Protein AF-A0A482XLP1-F1 (afdb_monomer)

Organism: Laodelphax striatellus (NCBI:txid195883)

Radius of gyration: 28.65 Å; Cα contacts (8 Å, |Δi|>4): 92; chains: 1; bounding box: 42×35×90 Å

pLDDT: mean 71.47, std 15.57, range [41.84, 91.19]

Mean predicted aligned error: 16.03 Å

Nearest PDB structures (foldseek):
  2o6p-assembly1_A  TM=4.517E-01  e=1.597E+00  Sta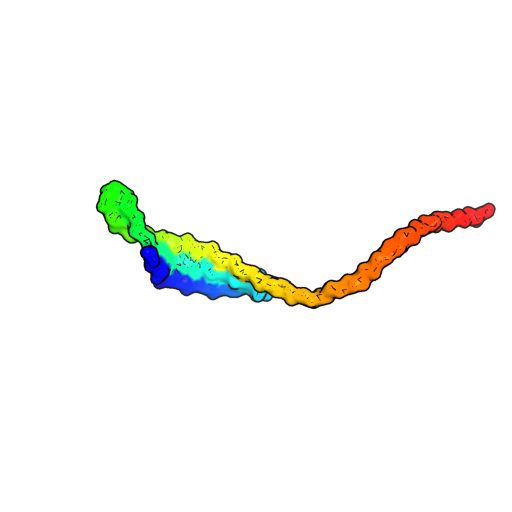phylococcus aureus subs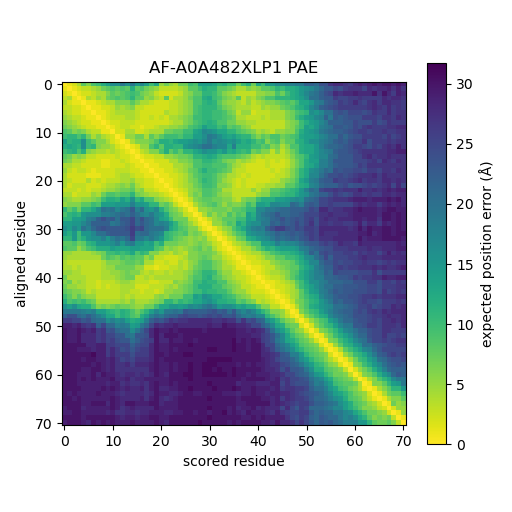p. aureus N315
  2qud-assembly1_B  TM=4.312E-01  e=2.174E+00  Pseudomonas phage PP7
  1una-assembly1_B  TM=4.617E-01  e=4.561E+00  Enterobacteria phage GA
  6yft-assembly1_AA  TM=3.086E-01  e=1.411E+00  Wenzhou levi-like virus 1
  6yfl-assembly1_AB  TM=3.349E-01  e=2.617E+00  Leviviridae sp.

Foldseek 3Di:
DAWPDKDWDQDDVNQKIKMKTWDFDQDDDPNDRDTDIDIDIDMDGHPDPPDDPPPPDPPPDDDDDDDDDDD

Structure (mmCIF, N/CA/C/O backbone):
data_AF-A0A482XLP1-F1
#
_entry.id   AF-A0A482XLP1-F1
#
loop_
_atom_site.group_PDB
_atom_site.id
_atom_site.type_symbol
_atom_site.label_atom_id
_atom_site.label_alt_id
_atom_site.label_comp_id
_atom_site.label_asym_id
_atom_site.label_entity_id
_atom_site.label_s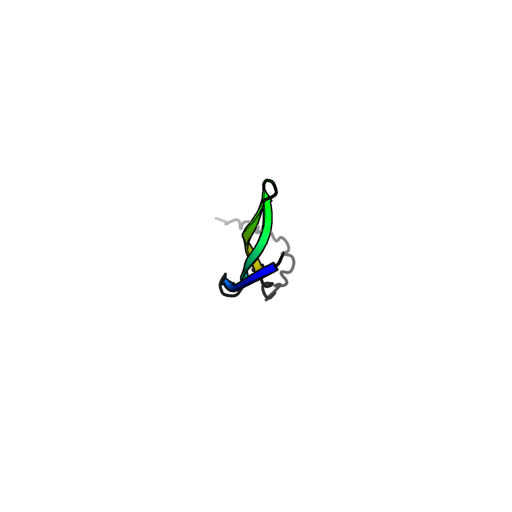eq_id
_atom_site.pdbx_PDB_ins_code
_atom_site.Cartn_x
_atom_site.Cartn_y
_atom_site.Cartn_z
_atom_site.occupancy
_atom_site.B_iso_or_equiv
_atom_site.auth_seq_id
_atom_site.auth_comp_id
_atom_site.auth_asym_id
_atom_site.auth_atom_id
_atom_site.pdbx_PDB_model_num
ATOM 1 N N . MET A 1 1 ? 4.169 3.670 -16.376 1.00 67.44 1 MET A N 1
ATOM 2 C CA . MET A 1 1 ? 4.284 3.025 -15.048 1.00 67.44 1 MET A CA 1
ATOM 3 C C . MET A 1 1 ? 3.024 2.210 -14.823 1.00 67.44 1 MET A C 1
ATOM 5 O O . MET A 1 1 ? 1.947 2.781 -14.910 1.00 67.44 1 MET A O 1
ATOM 9 N N . THR A 1 2 ? 3.161 0.909 -14.569 1.00 82.75 2 THR A N 1
ATOM 10 C CA . THR A 1 2 ? 2.036 -0.047 -14.533 1.00 82.75 2 THR A CA 1
ATOM 11 C C . THR A 1 2 ? 1.938 -0.676 -13.146 1.00 82.75 2 THR A C 1
ATOM 13 O O . THR A 1 2 ? 2.966 -1.035 -12.573 1.00 82.75 2 THR A O 1
ATOM 16 N N . ILE A 1 3 ? 0.734 -0.789 -12.573 1.00 84.94 3 ILE A N 1
ATOM 17 C CA . ILE A 1 3 ? 0.517 -1.511 -11.307 1.00 84.94 3 ILE A CA 1
ATOM 18 C C . ILE A 1 3 ? 0.449 -3.008 -11.617 1.00 84.94 3 ILE A C 1
ATOM 20 O O . ILE A 1 3 ? -0.290 -3.414 -12.504 1.00 84.94 3 ILE A O 1
ATOM 24 N N . ILE A 1 4 ? 1.225 -3.808 -10.890 1.00 88.19 4 ILE A N 1
ATOM 25 C CA . ILE A 1 4 ? 1.321 -5.263 -11.079 1.00 88.19 4 ILE A CA 1
ATOM 26 C C . ILE A 1 4 ? 0.436 -5.995 -10.067 1.00 88.19 4 ILE A C 1
ATOM 28 O O . ILE A 1 4 ? -0.120 -7.045 -10.361 1.00 88.19 4 ILE A O 1
ATOM 32 N N . GLY A 1 5 ? 0.291 -5.438 -8.864 1.00 88.06 5 GLY A N 1
ATOM 33 C CA . GLY A 1 5 ? -0.521 -6.048 -7.821 1.00 88.06 5 GLY A CA 1
ATOM 34 C C . GLY A 1 5 ? -0.691 -5.151 -6.607 1.00 88.06 5 GLY A C 1
ATOM 35 O O . GLY A 1 5 ? 0.079 -4.208 -6.389 1.00 88.06 5 GLY A O 1
ATOM 36 N N . THR A 1 6 ? -1.710 -5.464 -5.815 1.00 91.19 6 THR A N 1
ATOM 37 C CA . THR A 1 6 ? -2.105 -4.724 -4.616 1.00 91.19 6 THR A CA 1
ATOM 38 C C . THR A 1 6 ? -2.541 -5.692 -3.525 1.00 91.19 6 THR A C 1
ATOM 40 O O . THR A 1 6 ? -3.227 -6.670 -3.806 1.00 91.19 6 THR A O 1
ATOM 43 N N . THR A 1 7 ? -2.200 -5.400 -2.275 1.00 90.12 7 THR A N 1
ATOM 44 C CA . THR A 1 7 ? -2.741 -6.089 -1.101 1.00 90.12 7 THR A CA 1
ATOM 45 C C . THR A 1 7 ? -3.095 -5.065 -0.029 1.00 90.12 7 THR A C 1
ATOM 47 O O . THR A 1 7 ? -2.342 -4.113 0.197 1.00 90.12 7 THR A O 1
ATOM 50 N N . SER A 1 8 ? -4.244 -5.252 0.615 1.00 90.69 8 SER A N 1
ATOM 51 C CA . SER A 1 8 ? -4.750 -4.367 1.663 1.00 90.69 8 SER A CA 1
ATOM 52 C C . SER A 1 8 ? -5.091 -5.171 2.909 1.00 90.69 8 SER A C 1
ATOM 54 O O . SER A 1 8 ? -5.639 -6.267 2.818 1.00 90.69 8 SER A O 1
ATOM 56 N N . ARG A 1 9 ? -4.780 -4.615 4.080 1.00 87.69 9 ARG A N 1
ATOM 57 C CA . ARG A 1 9 ? -5.144 -5.192 5.378 1.00 87.69 9 ARG A CA 1
ATOM 58 C C . ARG A 1 9 ? -5.573 -4.112 6.361 1.00 87.69 9 ARG A C 1
ATOM 60 O O . ARG A 1 9 ? -5.035 -3.005 6.343 1.00 87.69 9 ARG A O 1
ATOM 67 N N . PHE A 1 10 ? -6.497 -4.456 7.250 1.00 87.81 10 PHE A N 1
ATOM 68 C CA . PHE A 1 10 ? -6.810 -3.624 8.406 1.00 87.81 10 PHE A CA 1
ATOM 69 C C . PHE A 1 10 ? -5.665 -3.694 9.419 1.00 87.81 10 PHE A C 1
ATOM 71 O O . PHE A 1 10 ? -5.125 -4.766 9.692 1.00 87.81 10 PHE A O 1
ATOM 78 N N . VAL A 1 11 ? -5.293 -2.544 9.968 1.00 85.00 11 VAL A N 1
ATOM 79 C CA . VAL A 1 11 ? -4.283 -2.392 11.021 1.00 85.00 11 VAL A CA 1
ATOM 80 C C . VAL A 1 11 ? -4.859 -1.527 12.148 1.00 85.00 11 VAL A C 1
ATOM 82 O O . VAL A 1 11 ? -5.926 -0.930 11.992 1.00 85.00 11 VAL A O 1
ATOM 85 N N . SER A 1 12 ? -4.201 -1.500 13.309 1.00 79.19 12 SER A N 1
ATOM 86 C CA . SER A 1 12 ? -4.623 -0.676 14.458 1.00 79.19 12 SER A CA 1
ATOM 87 C C . SER A 1 12 ? -6.069 -0.941 14.909 1.00 79.19 12 SER A C 1
ATOM 89 O O . SER A 1 12 ? -6.879 -0.023 15.004 1.00 79.19 12 SER A O 1
ATOM 91 N N . GLY A 1 13 ? -6.437 -2.212 15.105 1.00 78.62 13 GLY A N 1
ATOM 92 C CA . GLY A 1 13 ? -7.768 -2.571 15.615 1.00 78.62 13 GLY A CA 1
ATOM 93 C C . GLY A 1 13 ? -8.937 -2.182 14.700 1.00 78.62 13 GLY A C 1
ATOM 94 O O . GLY A 1 13 ? -10.027 -1.939 15.201 1.00 78.62 13 GLY A O 1
ATOM 95 N N . ARG A 1 14 ? -8.721 -2.139 13.372 1.00 75.38 14 ARG A N 1
ATOM 96 C CA . ARG A 1 14 ? -9.679 -1.689 12.330 1.00 75.38 14 ARG A CA 1
ATOM 97 C C . ARG A 1 14 ? -9.824 -0.168 12.195 1.00 75.38 14 ARG A C 1
ATOM 99 O O . ARG A 1 14 ? -10.620 0.282 11.380 1.00 75.38 14 ARG A O 1
ATOM 106 N N . SER A 1 15 ? -9.014 0.622 12.902 1.00 79.56 15 SER A N 1
ATOM 107 C CA . SER A 1 15 ? -8.998 2.086 12.759 1.00 79.56 15 SER A 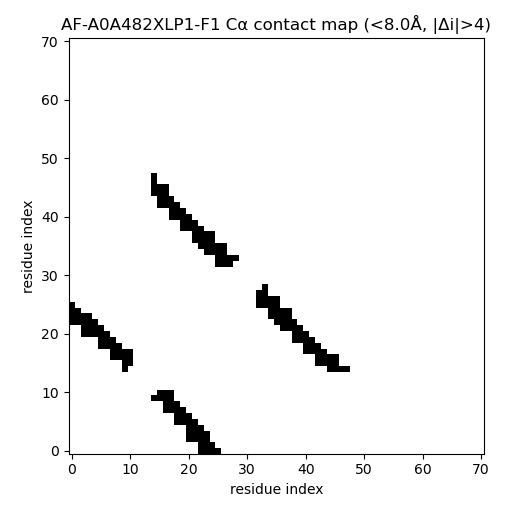CA 1
ATOM 108 C C . SER A 1 15 ? -8.167 2.582 11.567 1.00 79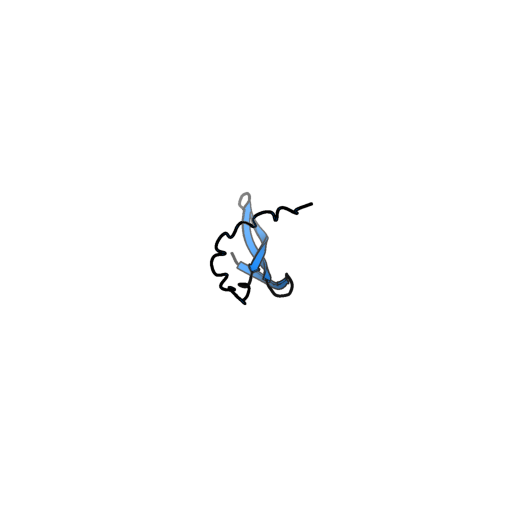.56 15 SER A C 1
ATOM 110 O O . SER A 1 15 ? -8.175 3.776 11.270 1.00 79.56 15 SER A O 1
ATOM 112 N N . ALA A 1 16 ? -7.448 1.697 10.873 1.00 82.50 16 ALA A N 1
ATOM 113 C CA . ALA A 1 16 ? -6.650 2.060 9.710 1.00 82.50 16 ALA A CA 1
ATOM 114 C C . ALA A 1 16 ? -6.581 0.929 8.675 1.00 82.50 16 ALA A C 1
ATOM 116 O O . ALA A 1 16 ? -6.692 -0.255 9.005 1.00 82.50 16 ALA A O 1
ATOM 117 N N . VAL A 1 17 ? -6.355 1.295 7.415 1.00 89.75 17 VAL A N 1
ATOM 118 C CA . VAL A 1 17 ? -6.083 0.373 6.307 1.00 89.75 17 VAL A CA 1
ATOM 119 C C . VAL A 1 17 ? -4.672 0.608 5.806 1.00 89.75 17 VAL A C 1
ATOM 121 O O . VAL A 1 17 ? -4.291 1.726 5.464 1.00 89.75 17 VAL A O 1
ATOM 124 N N . GLN A 1 18 ? -3.901 -0.468 5.726 1.00 89.88 18 GLN A N 1
ATOM 125 C CA . GLN A 1 18 ? -2.597 -0.470 5.090 1.00 89.88 18 GLN A CA 1
ATOM 126 C C . GLN A 1 18 ? -2.704 -1.132 3.721 1.00 89.88 18 GLN A C 1
ATOM 128 O O . GLN A 1 18 ? -3.094 -2.295 3.625 1.00 89.88 18 GLN A O 1
ATOM 133 N N . THR A 1 19 ? -2.309 -0.407 2.680 1.00 90.81 19 THR A N 1
ATOM 134 C CA . THR A 1 19 ? -2.272 -0.887 1.300 1.00 90.81 19 THR A CA 1
ATOM 135 C C . THR A 1 19 ? -0.837 -0.890 0.800 1.00 90.81 19 THR A C 1
ATOM 137 O O . THR A 1 19 ? -0.149 0.133 0.795 1.00 90.81 19 THR A O 1
ATOM 140 N N . VAL A 1 20 ? -0.393 -2.053 0.340 1.00 90.50 20 VAL A N 1
ATOM 141 C CA . VAL A 1 20 ? 0.889 -2.246 -0.328 1.00 90.50 20 VAL A CA 1
ATOM 142 C C . VAL A 1 20 ? 0.618 -2.538 -1.794 1.00 90.50 20 VAL A C 1
ATOM 144 O O . VAL A 1 20 ? -0.224 -3.372 -2.116 1.00 90.50 20 VAL A O 1
ATOM 147 N N . TYR A 1 21 ? 1.333 -1.871 -2.691 1.00 89.31 21 TYR A N 1
ATOM 148 C CA . TYR A 1 21 ? 1.238 -2.147 -4.119 1.00 89.31 21 TYR A CA 1
ATOM 149 C C . TYR A 1 21 ? 2.614 -2.237 -4.769 1.00 89.31 21 TYR A C 1
ATOM 151 O O . TYR A 1 21 ? 3.581 -1.627 -4.304 1.00 89.31 21 TYR A O 1
ATOM 159 N N . TRP A 1 22 ? 2.681 -2.989 -5.863 1.00 86.88 22 TRP A N 1
ATOM 160 C CA . TRP A 1 22 ? 3.879 -3.161 -6.675 1.00 86.88 22 TRP A CA 1
ATOM 161 C C . TRP A 1 22 ? 3.676 -2.527 -8.041 1.00 86.88 22 TRP A C 1
ATOM 163 O O . TRP A 1 22 ? 2.636 -2.713 -8.674 1.00 86.88 22 TRP A O 1
ATOM 173 N N . ARG A 1 23 ? 4.669 -1.763 -8.494 1.00 85.94 23 ARG A N 1
ATOM 174 C CA . ARG A 1 23 ? 4.658 -1.110 -9.805 1.00 85.94 23 ARG A CA 1
ATOM 175 C C . ARG A 1 23 ? 5.850 -1.553 -10.635 1.00 85.94 23 ARG A C 1
ATOM 177 O O . ARG A 1 23 ? 6.961 -1.601 -10.116 1.00 85.94 23 ARG A O 1
ATOM 184 N N . ALA A 1 24 ? 5.617 -1.806 -11.919 1.00 81.50 24 ALA A N 1
ATOM 185 C CA . ALA A 1 24 ? 6.670 -1.842 -12.921 1.00 81.50 24 ALA A CA 1
ATOM 186 C C . ALA A 1 24 ? 7.066 -0.397 -13.236 1.00 81.50 24 ALA A C 1
ATOM 188 O O . ALA A 1 24 ? 6.261 0.392 -13.753 1.00 81.50 24 ALA A O 1
ATOM 189 N N . ALA A 1 25 ? 8.304 -0.053 -12.910 1.00 77.50 25 ALA A N 1
ATOM 190 C CA . ALA A 1 25 ? 8.960 1.150 -13.376 1.00 77.50 25 ALA A CA 1
ATOM 191 C C . ALA A 1 25 ? 10.042 0.743 -14.375 1.00 77.50 25 ALA A C 1
ATOM 193 O O . ALA A 1 25 ? 10.894 -0.088 -14.074 1.00 77.50 25 ALA A O 1
ATOM 194 N N . ASN A 1 26 ? 10.029 1.354 -15.553 1.00 72.94 26 ASN A N 1
ATOM 195 C CA . ASN A 1 26 ? 11.160 1.250 -16.461 1.00 72.94 26 ASN A CA 1
ATOM 196 C C . ASN A 1 26 ? 12.246 2.165 -15.894 1.00 72.94 26 ASN A C 1
ATOM 198 O O . ASN A 1 26 ? 12.052 3.378 -15.815 1.00 72.94 26 ASN A O 1
ATOM 202 N N . SER A 1 27 ? 13.346 1.590 -15.411 1.00 65.50 27 SER A N 1
ATOM 203 C CA . SER A 1 27 ? 14.518 2.360 -15.001 1.00 65.50 27 SER A CA 1
ATOM 204 C C . SER A 1 27 ? 15.588 2.186 -16.062 1.00 65.50 27 SER A C 1
ATOM 206 O O . SER A 1 27 ? 16.187 1.123 -16.162 1.00 65.50 27 SER A O 1
ATOM 208 N N . ALA A 1 28 ? 15.827 3.240 -16.840 1.00 63.03 28 ALA A N 1
ATOM 209 C CA . ALA A 1 28 ? 16.983 3.301 -17.716 1.00 63.03 28 ALA A CA 1
ATOM 210 C C . ALA A 1 28 ? 18.202 3.691 -16.871 1.00 63.03 28 ALA A C 1
ATOM 212 O O . ALA A 1 28 ? 18.325 4.836 -16.432 1.00 63.03 28 ALA A O 1
ATOM 213 N N . LYS A 1 29 ? 19.095 2.736 -16.611 1.00 62.50 29 LYS A N 1
ATOM 214 C CA . LYS A 1 29 ? 20.475 3.039 -16.216 1.00 62.50 29 LYS A CA 1
ATOM 215 C C . LYS A 1 29 ? 21.343 2.693 -17.417 1.00 62.50 29 LYS A C 1
ATOM 217 O O . LYS A 1 29 ? 21.366 1.542 -17.826 1.00 62.50 29 LYS A O 1
ATOM 222 N N . ASN A 1 30 ? 22.034 3.688 -17.973 1.00 67.62 30 ASN A N 1
ATOM 223 C CA . ASN A 1 30 ? 22.942 3.523 -19.114 1.00 67.62 30 ASN A CA 1
ATOM 224 C C . ASN A 1 30 ? 22.290 2.887 -20.361 1.00 67.62 30 ASN A C 1
ATOM 226 O O . ASN A 1 30 ? 22.835 1.952 -20.932 1.00 67.62 30 ASN A O 1
ATOM 230 N N . GLY A 1 31 ? 21.115 3.373 -20.776 1.00 70.00 31 GLY A N 1
ATOM 231 C CA . GLY A 1 31 ? 20.470 2.957 -22.034 1.00 70.00 31 GLY A CA 1
ATOM 232 C C . GLY A 1 31 ? 19.791 1.583 -22.017 1.00 70.00 31 GLY A C 1
ATOM 233 O O . GLY A 1 31 ? 19.003 1.302 -22.915 1.00 70.00 31 GLY A O 1
ATOM 234 N N . ASP A 1 32 ? 20.019 0.773 -20.983 1.00 60.72 32 ASP A N 1
ATOM 235 C CA . ASP A 1 32 ? 19.397 -0.540 -20.836 1.00 60.72 32 ASP A CA 1
ATOM 236 C C . ASP A 1 32 ? 18.093 -0.425 -20.026 1.00 60.72 32 ASP A C 1
ATOM 238 O O . ASP A 1 32 ? 18.073 0.085 -18.896 1.00 60.72 32 ASP A O 1
ATOM 242 N N . VAL A 1 33 ? 16.968 -0.829 -20.627 1.00 70.88 33 VAL A N 1
ATOM 243 C CA . VAL A 1 33 ? 15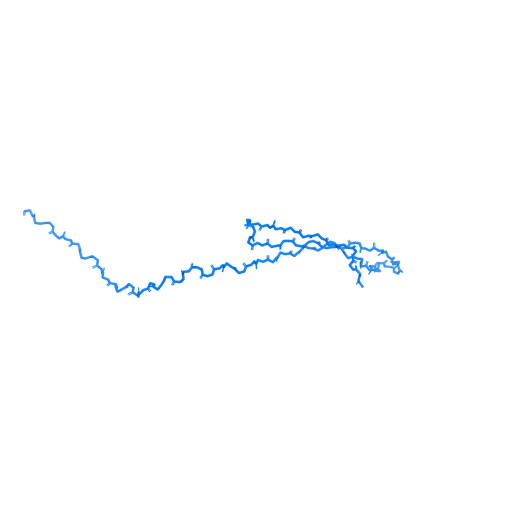.639 -0.733 -20.005 1.00 70.88 33 VAL A CA 1
ATOM 244 C C . VAL A 1 33 ? 15.429 -1.952 -19.119 1.00 70.88 33 VAL A C 1
ATOM 246 O O . VAL A 1 33 ? 14.870 -2.961 -19.539 1.00 70.88 33 VAL A O 1
ATOM 249 N N . GLN A 1 34 ? 15.862 -1.848 -17.865 1.00 68.38 34 GLN A N 1
ATOM 250 C CA . GLN A 1 34 ? 15.657 -2.911 -16.888 1.00 68.38 34 GLN A CA 1
ATOM 251 C C . GLN A 1 34 ? 14.304 -2.725 -16.174 1.00 68.38 34 GLN A C 1
ATOM 253 O O . GLN A 1 34 ? 14.027 -1.639 -15.635 1.00 68.38 34 GLN A O 1
ATOM 258 N N . PRO A 1 35 ? 13.432 -3.753 -16.149 1.00 67.62 35 PRO A N 1
ATOM 259 C CA . PRO A 1 35 ? 12.167 -3.684 -15.433 1.00 67.62 35 PRO A CA 1
ATOM 260 C C . PRO A 1 35 ? 12.436 -3.643 -13.923 1.00 67.62 35 PRO A C 1
ATOM 262 O O . PRO A 1 35 ? 12.896 -4.609 -13.320 1.00 67.62 35 PRO A O 1
ATOM 265 N N . LYS A 1 36 ? 12.138 -2.508 -13.284 1.00 80.62 36 LYS A N 1
ATOM 266 C CA . LYS A 1 36 ? 12.288 -2.322 -11.839 1.00 80.62 36 LYS A CA 1
ATOM 267 C C . LYS A 1 36 ? 10.944 -2.488 -11.146 1.00 80.62 36 LYS A C 1
ATOM 269 O O . LYS A 1 36 ? 10.006 -1.729 -11.388 1.00 80.62 36 LYS A O 1
ATOM 274 N N . LEU A 1 37 ? 10.871 -3.439 -10.221 1.00 79.94 37 LEU A N 1
ATOM 275 C CA . LEU A 1 37 ? 9.724 -3.604 -9.335 1.00 79.94 37 LEU A CA 1
ATOM 276 C C . LEU A 1 37 ? 9.830 -2.618 -8.160 1.00 79.94 37 LEU A C 1
ATOM 278 O O . LEU A 1 37 ? 10.773 -2.676 -7.373 1.00 79.94 37 LEU A O 1
ATOM 282 N N . VAL A 1 38 ? 8.864 -1.712 -8.017 1.00 85.25 38 VAL A N 1
ATOM 283 C CA . VAL A 1 38 ? 8.806 -0.746 -6.909 1.00 85.25 38 VAL A CA 1
ATOM 284 C C . VAL A 1 38 ? 7.667 -1.120 -5.971 1.00 85.25 38 VAL A C 1
ATOM 286 O O . VAL A 1 38 ? 6.506 -1.118 -6.377 1.00 85.25 38 VAL A O 1
ATOM 289 N N . LYS A 1 39 ? 7.995 -1.415 -4.709 1.00 86.69 39 LYS A N 1
ATOM 290 C CA . LYS A 1 39 ? 7.017 -1.615 -3.632 1.00 86.69 39 LYS A CA 1
ATOM 291 C C . LYS A 1 39 ? 6.700 -0.271 -2.988 1.00 86.69 39 LYS A C 1
ATOM 293 O O . LYS A 1 39 ? 7.607 0.455 -2.587 1.00 86.69 39 LYS A O 1
ATOM 298 N N . THR A 1 40 ? 5.424 0.047 -2.833 1.00 85.62 40 THR A N 1
ATOM 299 C CA . THR A 1 40 ? 4.989 1.244 -2.111 1.00 85.62 40 THR A CA 1
ATOM 300 C C . THR A 1 40 ? 3.994 0.865 -1.031 1.00 85.62 40 THR A C 1
ATOM 302 O O . THR A 1 40 ? 3.119 0.032 -1.253 1.00 85.62 40 THR A O 1
ATOM 305 N N . ASN A 1 41 ? 4.137 1.482 0.139 1.00 89.25 41 ASN A N 1
ATOM 306 C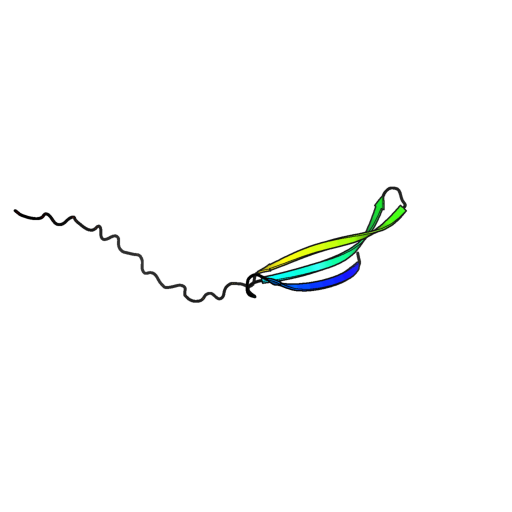 CA . ASN A 1 41 ? 3.277 1.274 1.294 1.00 89.25 41 ASN A CA 1
ATOM 307 C C . ASN A 1 41 ? 2.530 2.576 1.592 1.00 89.25 41 ASN A C 1
ATOM 309 O O . ASN A 1 41 ? 3.152 3.634 1.684 1.00 89.25 41 ASN A O 1
ATOM 313 N N . ARG A 1 42 ? 1.204 2.506 1.704 1.00 86.00 42 ARG A N 1
ATOM 314 C CA . ARG A 1 42 ? 0.363 3.613 2.157 1.00 86.00 42 ARG A CA 1
ATOM 315 C C . ARG A 1 42 ? -0.519 3.144 3.303 1.00 86.00 42 ARG A C 1
ATOM 317 O O . ARG A 1 42 ? -1.149 2.095 3.204 1.00 86.00 42 ARG A O 1
ATOM 324 N N . THR A 1 43 ? -0.608 3.965 4.340 1.00 88.69 43 THR A N 1
ATOM 325 C CA . THR A 1 43 ? -1.531 3.768 5.459 1.00 88.69 43 THR A CA 1
ATOM 326 C C . THR A 1 43 ? -2.564 4.885 5.434 1.00 88.69 43 THR A C 1
ATOM 328 O O . THR A 1 43 ? -2.202 6.055 5.326 1.00 88.69 43 THR A O 1
ATOM 331 N N . PHE A 1 44 ? -3.838 4.521 5.513 1.00 86.75 44 PHE A N 1
ATOM 332 C CA . PHE A 1 44 ? -4.961 5.438 5.645 1.00 86.75 44 PHE A CA 1
ATOM 333 C C . PHE A 1 44 ? -5.614 5.221 7.009 1.00 86.75 44 PHE A C 1
ATOM 335 O O . PHE A 1 44 ? -5.973 4.092 7.338 1.00 86.75 44 PHE A O 1
ATOM 342 N N . ASN A 1 45 ? -5.760 6.287 7.793 1.00 86.69 45 ASN A N 1
ATOM 343 C CA . ASN A 1 45 ? -6.451 6.241 9.079 1.00 86.69 45 ASN A CA 1
ATOM 344 C C . ASN A 1 45 ? -7.905 6.656 8.871 1.00 86.69 45 ASN A C 1
ATOM 346 O O . ASN A 1 45 ? -8.167 7.672 8.225 1.00 86.69 45 ASN A O 1
ATOM 350 N N . TYR A 1 46 ? -8.841 5.890 9.424 1.00 81.75 46 TYR A N 1
ATOM 351 C CA . TYR A 1 46 ? -10.224 6.336 9.495 1.00 81.75 46 TYR A CA 1
ATOM 352 C C . TYR A 1 46 ? -10.336 7.487 10.498 1.00 81.75 46 TYR A C 1
ATOM 354 O O . TYR A 1 46 ? -9.625 7.480 11.510 1.00 81.75 46 TYR A O 1
ATOM 362 N N . PRO A 1 47 ? -11.214 8.474 10.247 1.00 77.88 47 PRO A N 1
ATOM 363 C CA . PRO A 1 47 ? -11.563 9.434 11.278 1.00 77.88 47 PRO A CA 1
ATOM 364 C C . PRO A 1 47 ? -12.104 8.660 12.480 1.00 77.88 47 PRO A C 1
ATOM 366 O O . PRO A 1 47 ? -12.980 7.803 12.337 1.00 77.88 47 PRO A O 1
ATOM 369 N N . VAL A 1 48 ? -11.552 8.937 13.660 1.00 71.31 48 VAL A N 1
ATOM 370 C CA . VAL A 1 48 ? -12.126 8.443 14.911 1.00 71.31 48 VAL A CA 1
ATOM 371 C C . VAL A 1 48 ? -13.558 8.980 14.958 1.00 71.31 48 VAL A C 1
ATOM 373 O O . VAL A 1 48 ? -13.734 10.184 14.736 1.00 71.31 48 VAL A O 1
ATOM 376 N N . PRO A 1 49 ? -14.589 8.143 15.179 1.00 64.25 49 PRO A N 1
ATOM 377 C CA . PRO A 1 49 ? -15.929 8.664 15.384 1.00 64.25 49 PRO A CA 1
ATOM 378 C C . PRO A 1 49 ? -15.853 9.669 16.532 1.00 64.25 49 PRO A C 1
ATOM 380 O O . PRO A 1 49 ? -15.361 9.347 17.613 1.00 64.25 49 PRO A O 1
ATOM 383 N N . SER A 1 50 ? -16.280 10.904 16.272 1.00 59.94 50 SER A N 1
ATOM 384 C CA . SER A 1 50 ? -16.397 11.965 17.266 1.00 59.94 50 SER A CA 1
ATOM 385 C C . SER A 1 50 ? -17.517 11.606 18.242 1.00 59.94 50 SER A C 1
ATOM 387 O O . SER A 1 50 ? -18.608 12.171 18.211 1.00 59.94 50 SER A O 1
ATOM 389 N N . SER A 1 51 ? -17.286 10.603 19.076 1.00 61.22 51 SER A N 1
ATOM 390 C CA . SER A 1 51 ? -18.147 10.305 20.199 1.00 61.22 51 SER A CA 1
ATOM 391 C C . SER A 1 51 ? -17.697 11.195 21.349 1.00 61.22 51 SER A C 1
ATOM 393 O O . SER A 1 51 ? -16.682 10.943 21.988 1.00 61.22 51 SER A O 1
ATOM 395 N N . VAL A 1 52 ? -18.519 12.217 21.589 1.00 52.44 52 VAL A N 1
ATOM 396 C CA . VAL A 1 52 ? -18.556 13.072 22.779 1.00 52.44 52 VAL A CA 1
ATOM 397 C C . VAL A 1 52 ? -17.472 14.157 22.829 1.00 52.44 52 VAL A C 1
ATOM 399 O O . VAL A 1 52 ? -16.514 14.102 23.592 1.00 52.44 52 VAL A O 1
ATOM 402 N N . ALA A 1 53 ? -17.703 15.240 22.081 1.00 50.84 53 ALA A N 1
ATOM 403 C CA . ALA A 1 53 ? -17.364 16.559 22.602 1.00 50.84 53 ALA A CA 1
ATOM 404 C C . ALA A 1 53 ? -18.243 16.783 23.844 1.00 50.84 53 ALA A C 1
ATOM 406 O O . ALA A 1 53 ? -19.369 17.270 23.742 1.00 50.84 53 ALA A O 1
ATOM 407 N N . THR A 1 54 ? -17.775 16.333 25.011 1.00 46.56 54 THR A N 1
ATOM 408 C CA . THR A 1 54 ? -18.355 16.754 26.283 1.00 46.56 54 THR A CA 1
ATOM 409 C C . THR A 1 54 ? -18.164 18.258 26.320 1.00 46.56 54 THR A C 1
ATOM 411 O O . THR A 1 54 ? -17.038 18.747 26.325 1.00 46.56 54 THR A O 1
ATOM 414 N N . SER A 1 55 ? -19.276 18.982 26.265 1.00 50.72 55 SER A N 1
ATOM 415 C CA . SER A 1 55 ? -19.366 20.395 26.602 1.00 50.72 55 SER A CA 1
ATOM 416 C C . SER A 1 55 ? -18.867 20.583 28.042 1.00 50.72 55 SER A C 1
ATOM 418 O O . SER A 1 55 ? -19.665 20.655 28.975 1.00 50.72 55 SER A O 1
ATOM 420 N N . GLU A 1 56 ? -17.554 20.638 28.250 1.00 48.62 56 GLU A N 1
ATOM 421 C CA . GLU A 1 56 ? -16.986 21.201 29.467 1.00 48.62 56 GLU A CA 1
ATOM 422 C C . GLU A 1 56 ? -17.205 22.716 29.410 1.00 48.62 56 GLU A C 1
ATOM 424 O O . GLU A 1 56 ? -16.492 23.466 28.743 1.00 48.62 56 GLU A O 1
ATOM 429 N N . LEU A 1 57 ? -18.275 23.148 30.084 1.00 51.38 57 LEU A N 1
ATOM 430 C CA . LEU A 1 57 ? -18.467 24.522 30.542 1.00 51.38 57 LEU A CA 1
ATOM 431 C C . LEU A 1 57 ? -17.145 25.049 31.131 1.00 51.38 57 LEU A C 1
ATOM 433 O O . LEU A 1 57 ? -16.471 24.297 31.841 1.00 51.38 57 LEU A O 1
ATOM 437 N N . PRO A 1 58 ? -16.761 26.316 30.882 1.00 41.84 58 PRO A N 1
ATOM 438 C CA . PRO A 1 58 ? -15.511 26.851 31.399 1.00 41.84 58 PRO A CA 1
ATOM 439 C C . PRO A 1 58 ? -15.535 26.752 32.922 1.00 41.84 58 PRO A C 1
ATOM 441 O O . PRO A 1 58 ? -16.373 27.376 33.574 1.00 41.84 58 PRO A O 1
ATOM 444 N N . ALA A 1 59 ? -14.628 25.949 33.480 1.00 51.34 59 ALA A N 1
ATOM 445 C CA . ALA A 1 59 ? -14.426 25.855 34.913 1.00 51.34 59 ALA A CA 1
ATOM 446 C C . ALA A 1 59 ? -14.099 27.258 35.437 1.00 51.34 59 ALA A C 1
ATOM 448 O O . ALA A 1 59 ? -12.978 27.756 35.298 1.00 51.34 59 ALA A O 1
ATOM 449 N N . SER A 1 60 ? -15.105 27.925 36.008 1.00 45.25 60 SER A N 1
ATOM 450 C CA . SER A 1 60 ? -14.908 29.142 36.773 1.00 45.25 60 SER A CA 1
ATOM 451 C C . SER A 1 60 ? -13.929 28.796 37.882 1.00 45.25 60 SER A C 1
ATOM 453 O O . SER A 1 60 ? -14.186 27.942 38.730 1.00 45.25 60 SER A O 1
ATOM 455 N N . ARG A 1 61 ? -12.772 29.435 37.799 1.00 50.59 61 ARG A N 1
ATOM 456 C CA . ARG A 1 61 ? -11.625 29.328 38.682 1.00 50.59 61 ARG A CA 1
ATOM 457 C C . ARG A 1 61 ? -12.024 29.675 40.122 1.00 50.59 61 ARG A C 1
ATOM 459 O O . ARG A 1 6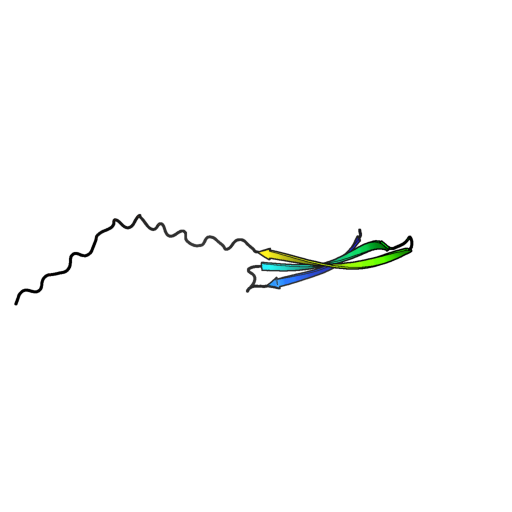1 ? -11.801 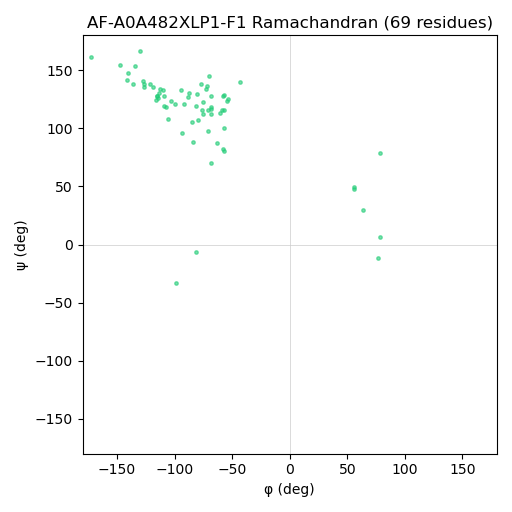30.795 40.567 1.00 50.59 61 ARG A O 1
ATOM 466 N N . THR A 1 62 ? -12.589 28.726 40.861 1.00 46.41 62 THR A N 1
ATOM 467 C CA . THR A 1 62 ? -12.790 28.865 42.306 1.00 46.41 62 THR A CA 1
ATOM 468 C C . THR A 1 62 ? -11.595 28.237 43.006 1.00 46.41 62 THR A C 1
ATOM 470 O O . THR A 1 62 ? -11.507 27.026 43.183 1.00 46.41 62 THR A O 1
ATOM 473 N N . SER A 1 63 ? -10.633 29.092 43.348 1.00 47.44 63 SER A N 1
ATOM 474 C CA . SER A 1 63 ? -9.510 28.771 44.228 1.00 47.44 63 SER A CA 1
ATOM 475 C C . SER A 1 63 ? -10.039 28.195 45.550 1.00 47.44 63 SER A C 1
ATOM 477 O O . SER A 1 63 ? -10.836 28.878 46.198 1.00 47.44 63 SER A O 1
ATOM 479 N N . PRO A 1 64 ? -9.612 27.004 46.007 1.00 49.12 64 PRO A N 1
ATOM 480 C CA . PRO A 1 64 ? -9.920 26.574 47.363 1.00 49.12 64 PRO A CA 1
ATOM 481 C C . PRO A 1 64 ? -9.150 27.473 48.339 1.00 49.12 64 PRO A C 1
ATOM 483 O O . PRO A 1 64 ? -7.923 27.550 48.297 1.00 49.12 64 PRO A O 1
ATOM 486 N N . GLN A 1 65 ? -9.869 28.205 49.189 1.00 60.09 65 GLN A N 1
ATOM 487 C CA . GLN A 1 65 ? -9.268 28.884 50.338 1.00 60.09 65 GLN A CA 1
ATOM 488 C C . GLN A 1 65 ? -8.914 27.813 51.387 1.00 60.09 65 GLN A C 1
ATOM 490 O O . GLN A 1 65 ? -9.758 26.956 51.665 1.00 60.09 65 GLN A O 1
ATOM 495 N N . PRO A 1 66 ? -7.710 27.822 51.983 1.00 56.88 66 PRO A N 1
ATOM 496 C CA . PRO A 1 66 ? -7.379 26.888 53.051 1.00 56.88 66 PRO A CA 1
ATOM 497 C C . PRO A 1 66 ? -8.197 27.207 54.312 1.00 56.88 66 PRO A C 1
ATOM 499 O O . PRO A 1 66 ? -8.216 28.340 54.797 1.00 56.88 66 PRO A O 1
ATOM 502 N N . ILE A 1 67 ? -8.874 26.189 54.844 1.00 57.44 67 ILE A N 1
ATOM 503 C CA . ILE A 1 67 ? -9.627 26.253 56.101 1.00 57.44 67 ILE A CA 1
ATOM 504 C C . ILE A 1 67 ? -8.618 26.399 57.247 1.00 57.44 67 ILE A C 1
ATOM 506 O O . ILE A 1 67 ? -7.802 25.509 57.477 1.00 57.44 67 ILE A O 1
ATOM 510 N N . LYS A 1 68 ? -8.660 27.523 57.972 1.00 49.88 68 LYS A N 1
ATOM 511 C CA . LYS A 1 68 ? -7.909 27.696 59.225 1.00 49.88 68 LYS A CA 1
ATOM 512 C C . LYS A 1 68 ? -8.565 26.825 60.303 1.00 49.88 68 LYS A C 1
ATOM 514 O O . LYS A 1 68 ? -9.715 27.080 60.652 1.00 49.88 68 LYS A O 1
ATOM 519 N N . SER A 1 69 ? -7.864 25.815 60.826 1.00 54.56 69 SER A N 1
ATOM 520 C CA . SER A 1 69 ? -8.320 25.098 62.024 1.00 54.56 69 SER A CA 1
ATOM 521 C C . SER A 1 69 ? -8.064 25.963 63.257 1.00 54.56 69 SER A C 1
ATOM 523 O O . SER A 1 69 ? -6.924 26.358 63.504 1.00 54.56 69 SER A O 1
ATOM 525 N N . PHE A 1 70 ? -9.113 26.261 64.017 1.00 51.31 70 PHE A N 1
ATOM 526 C CA . PHE A 1 70 ? -8.988 26.835 65.355 1.00 51.31 70 PHE A CA 1
ATOM 527 C C . PHE A 1 70 ? -8.580 25.739 66.347 1.00 51.31 70 PHE A C 1
ATOM 529 O O . PHE A 1 70 ? -9.102 24.626 66.270 1.00 51.31 70 PHE A O 1
ATOM 536 N N . HIS A 1 71 ? -7.663 26.072 67.254 1.00 49.69 71 HIS A N 1
ATOM 537 C CA . HIS A 1 71 ? -7.325 25.305 68.450 1.00 49.69 71 HIS A CA 1
ATOM 538 C C . HIS A 1 71 ? -7.448 26.223 69.669 1.00 49.69 71 HIS A C 1
ATOM 540 O O . HIS A 1 71 ? -7.280 27.451 69.478 1.00 49.69 71 HIS A O 1
#

Solvent-accessible surface area (backbone atoms only — not comparable to full-atom values): 4749 Å² total; per-residue (Å²): 125,45,81,76,49,76,51,74,44,74,37,78,94,69,46,23,42,38,37,39,36,34,28,45,37,79,45,68,63,90,86,43,78,44,83,37,81,43,79,46,81,47,76,46,72,58,80,75,80,86,78,70,86,71,82,75,70,82,79,74,86,74,77,83,75,84,82,80,81,86,130

Secondary structure (DSSP, 8-state):
-EEEEEEEEEEGGGTEEEEEEEEEEEEEETTEEEEEEEEEEEEEEPPPP-------------PPPPP----

Sequence (71 aa):
MTIIGTTSRFVSGRSAVQTVYWRAANSAKNGDVQPKLVKTNRTFNYPVPSSVATSELPASRTSPQPIKSFH